Protein AF-A0A2D5LUH8-F1 (afdb_monomer_lite)

Secondary structure (DSSP, 8-state):
-HHHHHHHHHHHHT-------PPPPHHHHHHH---TT-HHHHHHHHHHHHHHHHHHHSSTTTTT-HHHHHHHHHHHHHHHHHHHHHHTTT-S-HHHHHHHHHHHHHHHHHHHHHHHHHHHHHHS-SSTTSSHHHHHHHHTTT-

Sequence (143 aa):
MRVFKLSLALLIILSVKSHSENMLPLKKYLKNNQDFKDLSRTIYLLKRCTALHYFLSDNKFTTKDNNVRIRYVKDYNFFSIKLYKILSLENSDFSKLNKKVDNEILKFSKTYLRDSKKNLQKTGSSFKRNYILDDLKICSKIQ

Radius of gyration: 19.82 Å; chains: 1; bounding box: 54×58×40 Å

Structure (mmCIF, N/CA/C/O backbone):
data_AF-A0A2D5LUH8-F1
#
_entry.id   AF-A0A2D5LUH8-F1
#
loop_
_atom_site.group_PDB
_atom_site.id
_atom_site.type_symbol
_atom_site.label_atom_id
_atom_site.label_alt_id
_atom_site.label_comp_id
_atom_site.label_asym_id
_atom_site.label_entity_id
_atom_site.label_seq_id
_atom_site.pdbx_PDB_ins_code
_atom_site.Cartn_x
_atom_site.Cartn_y
_atom_site.Cartn_z
_atom_site.occupancy
_atom_site.B_iso_or_equiv
_atom_site.auth_seq_id
_atom_site.auth_comp_id
_atom_site.auth_asym_id
_atom_site.auth_atom_id
_atom_site.pdbx_PDB_model_num
ATOM 1 N N . MET A 1 1 ? -34.470 45.319 -10.967 1.00 54.69 1 MET A N 1
ATOM 2 C CA . MET A 1 1 ? -33.243 45.207 -10.131 1.00 54.69 1 MET A CA 1
ATOM 3 C C . MET A 1 1 ? -33.331 44.248 -8.931 1.00 54.69 1 MET A C 1
ATOM 5 O O . MET A 1 1 ? -32.280 43.806 -8.486 1.00 54.69 1 MET A O 1
ATOM 9 N N . ARG A 1 2 ? -34.513 43.886 -8.392 1.00 54.00 2 ARG A N 1
ATOM 10 C CA . ARG A 1 2 ? -34.622 42.920 -7.268 1.00 54.00 2 ARG A CA 1
ATOM 11 C C . ARG A 1 2 ? -34.323 41.465 -7.660 1.00 54.00 2 ARG A C 1
ATOM 13 O O . ARG A 1 2 ? -33.658 40.766 -6.907 1.00 54.00 2 ARG A O 1
ATOM 20 N N . VAL A 1 3 ? -34.748 41.045 -8.854 1.00 55.31 3 VAL A N 1
ATOM 21 C CA . VAL A 1 3 ? -34.597 39.657 -9.335 1.00 55.31 3 VAL A CA 1
ATOM 22 C C . VAL A 1 3 ? -33.122 39.280 -9.531 1.00 55.31 3 VAL A C 1
ATOM 24 O O . VAL A 1 3 ? -32.689 38.238 -9.058 1.00 55.31 3 VAL A O 1
ATOM 27 N N . PHE A 1 4 ? -32.316 40.193 -10.087 1.00 52.84 4 PHE A N 1
ATOM 28 C CA . PHE A 1 4 ? -30.869 40.008 -10.277 1.00 52.84 4 PHE A CA 1
ATOM 29 C C . PHE A 1 4 ? -30.097 39.794 -8.961 1.00 52.84 4 PHE A C 1
ATOM 31 O O . PHE A 1 4 ? -29.120 39.050 -8.932 1.00 52.84 4 PHE A O 1
ATOM 38 N N . LYS A 1 5 ? -30.544 40.411 -7.855 1.00 54.00 5 LYS A N 1
ATOM 39 C CA . LYS A 1 5 ? -29.916 40.241 -6.533 1.00 54.00 5 LYS A CA 1
ATOM 40 C C . LYS A 1 5 ? -30.248 38.883 -5.899 1.00 54.00 5 LYS A C 1
ATOM 42 O O . LYS A 1 5 ? -29.383 38.311 -5.244 1.00 54.00 5 LYS A O 1
ATOM 47 N N . LEU A 1 6 ? -31.452 38.345 -6.130 1.00 55.53 6 LEU A N 1
ATOM 48 C CA . LEU A 1 6 ? -31.814 36.990 -5.687 1.00 55.53 6 LEU A CA 1
ATOM 49 C C . LEU A 1 6 ? -31.048 35.910 -6.464 1.00 55.53 6 LEU A C 1
ATOM 51 O O . LEU A 1 6 ? -30.588 34.940 -5.865 1.00 55.53 6 LEU A O 1
ATOM 55 N N . SER A 1 7 ? -30.852 36.099 -7.772 1.00 58.78 7 SER A N 1
ATOM 56 C CA . SER A 1 7 ? -30.083 35.169 -8.610 1.00 58.78 7 SER A CA 1
ATOM 57 C C . SER A 1 7 ? -28.612 35.085 -8.187 1.00 58.78 7 SER A C 1
ATOM 59 O O . SER A 1 7 ? -28.040 33.997 -8.156 1.00 58.78 7 SER A O 1
ATOM 61 N N . LEU A 1 8 ? -28.010 36.216 -7.801 1.00 57.31 8 LEU A N 1
ATOM 62 C CA . LEU A 1 8 ? -26.620 36.264 -7.345 1.00 57.31 8 LEU A CA 1
ATOM 63 C C . LEU A 1 8 ? -26.431 35.599 -5.971 1.00 57.31 8 LEU A C 1
ATOM 65 O O . LEU A 1 8 ? -25.425 34.931 -5.747 1.00 57.31 8 LEU A O 1
ATOM 69 N N . ALA A 1 9 ? -27.416 35.714 -5.073 1.00 59.88 9 ALA A N 1
ATOM 70 C CA . ALA A 1 9 ? -27.374 35.056 -3.767 1.00 59.88 9 ALA A CA 1
ATOM 71 C C . ALA A 1 9 ? -27.467 33.521 -3.883 1.00 59.88 9 ALA A C 1
ATOM 73 O O . ALA A 1 9 ? -26.796 32.808 -3.141 1.00 59.88 9 ALA A O 1
ATOM 74 N N . LEU A 1 10 ? -28.239 33.007 -4.849 1.00 57.16 10 LEU A N 1
ATOM 75 C CA . LEU A 1 10 ? -28.395 31.567 -5.084 1.00 57.16 10 LEU A CA 1
ATOM 76 C C . LEU A 1 10 ? -27.130 30.922 -5.686 1.00 57.16 10 LEU A C 1
ATOM 78 O O . LEU A 1 10 ? -26.772 29.802 -5.327 1.00 57.16 10 LEU A O 1
ATOM 82 N N . LEU A 1 11 ? -26.414 31.650 -6.551 1.00 57.12 11 LEU A N 1
ATOM 83 C CA . LEU A 1 11 ? -25.149 31.209 -7.158 1.00 57.12 11 LEU A CA 1
ATOM 84 C C . LEU A 1 11 ? -24.013 31.054 -6.136 1.00 57.12 11 LEU A C 1
ATOM 86 O O . LEU A 1 11 ? -23.174 30.166 -6.278 1.00 57.12 11 LEU A O 1
ATOM 90 N N . ILE A 1 12 ? -24.009 31.862 -5.073 1.00 57.41 12 ILE A N 1
ATOM 91 C CA . ILE A 1 12 ? -22.988 31.794 -4.016 1.00 57.41 12 ILE A CA 1
ATOM 92 C C . ILE A 1 12 ? -23.194 30.549 -3.128 1.00 57.41 12 ILE A C 1
ATOM 94 O O . ILE A 1 12 ? -22.218 29.950 -2.673 1.00 57.41 12 ILE A O 1
ATOM 98 N N . ILE A 1 13 ? -24.438 30.084 -2.957 1.00 58.06 13 ILE A N 1
ATOM 99 C CA . ILE A 1 13 ? -24.779 28.907 -2.132 1.00 58.06 13 ILE A CA 1
ATOM 100 C C . ILE A 1 13 ? -24.383 27.583 -2.819 1.00 58.06 13 ILE A C 1
ATOM 102 O O . ILE A 1 13 ? -24.139 26.584 -2.145 1.00 58.06 13 ILE A O 1
ATOM 106 N N . LEU A 1 14 ? -24.236 27.568 -4.150 1.00 52.12 14 LEU A N 1
ATOM 107 C CA . LEU A 1 14 ? -23.822 26.378 -4.911 1.00 52.12 14 LEU A CA 1
ATOM 108 C C . LEU A 1 14 ? -22.307 26.123 -4.901 1.00 52.12 14 LEU A C 1
ATOM 110 O O . LEU A 1 14 ? -21.860 25.091 -5.399 1.00 52.12 14 LEU A O 1
ATOM 114 N N . SER A 1 15 ? -21.509 26.983 -4.260 1.00 53.09 15 SER A N 1
ATOM 115 C CA . SER A 1 15 ? -20.085 26.726 -3.991 1.00 53.09 15 SER A CA 1
ATOM 116 C C . SER A 1 15 ? -19.872 25.738 -2.829 1.00 53.09 15 SER A C 1
ATOM 118 O O . SER A 1 15 ? -18.954 25.863 -2.014 1.00 53.09 15 SER A O 1
ATOM 120 N N . VAL A 1 16 ? -20.727 24.713 -2.743 1.00 54.81 16 VAL A N 1
ATOM 121 C CA . VAL A 1 16 ? -20.545 23.594 -1.822 1.00 54.81 16 VAL A CA 1
ATOM 122 C C . VAL A 1 16 ? -19.228 22.932 -2.200 1.00 54.81 16 VAL A C 1
ATOM 124 O O . VAL A 1 16 ? -19.071 22.425 -3.310 1.00 54.81 16 VAL A O 1
ATOM 127 N N . LYS A 1 17 ? -18.257 22.965 -1.285 1.00 47.06 17 LYS A N 1
ATOM 128 C CA . LYS A 1 17 ? -16.976 22.270 -1.424 1.00 47.06 17 LYS A CA 1
ATOM 129 C C . LYS A 1 17 ? -17.247 20.806 -1.779 1.00 47.06 17 LYS A C 1
ATOM 131 O O . LYS A 1 17 ? -17.528 19.995 -0.898 1.00 47.06 17 LYS A O 1
ATOM 136 N N . SER A 1 18 ? -17.142 20.463 -3.062 1.00 48.03 18 SER A N 1
ATOM 137 C CA . SER A 1 18 ? -17.077 19.080 -3.519 1.00 48.03 18 SER A CA 1
ATOM 138 C C . SER A 1 18 ? -15.749 18.509 -3.030 1.00 48.03 18 SER A C 1
ATOM 140 O O . SER A 1 18 ? -14.711 18.613 -3.678 1.00 48.03 18 SER A O 1
ATOM 142 N N . HIS A 1 19 ? -15.752 17.990 -1.803 1.00 46.22 19 HIS A N 1
ATOM 143 C CA . HIS A 1 19 ? -14.605 17.318 -1.221 1.00 46.22 19 HIS A CA 1
ATOM 144 C C . HIS A 1 19 ? -15.003 15.929 -0.747 1.00 46.22 19 HIS A C 1
ATOM 146 O O . HIS A 1 19 ? -15.399 15.702 0.396 1.00 46.22 19 HIS A O 1
ATOM 152 N N . SER A 1 20 ? -14.872 14.976 -1.661 1.00 46.97 20 SER A N 1
ATOM 153 C CA . SER A 1 20 ? -13.897 13.893 -1.538 1.00 46.97 20 SER A CA 1
ATOM 154 C C . SER A 1 20 ? -14.289 12.833 -2.554 1.00 46.97 20 SER A C 1
ATOM 156 O O . SER A 1 20 ? -15.122 11.975 -2.255 1.00 46.97 20 SER A O 1
ATOM 158 N N . GLU A 1 21 ? -13.660 12.850 -3.728 1.00 56.38 21 GLU A N 1
ATOM 159 C CA . GLU A 1 21 ? -13.555 11.630 -4.520 1.00 56.38 21 GLU A CA 1
ATOM 160 C C . GLU A 1 21 ? -12.853 10.603 -3.630 1.00 56.38 21 GLU A C 1
ATOM 162 O O . GLU A 1 21 ? -11.673 10.733 -3.291 1.00 56.38 21 GLU A O 1
ATOM 167 N N . ASN A 1 22 ? -13.616 9.634 -3.123 1.00 67.44 22 ASN A N 1
ATOM 168 C CA . ASN A 1 22 ? -13.020 8.472 -2.483 1.00 67.44 22 ASN A CA 1
ATOM 169 C C . ASN A 1 22 ? -12.013 7.889 -3.477 1.00 67.44 22 ASN A C 1
ATOM 171 O O . ASN A 1 22 ? -12.291 7.846 -4.678 1.00 67.44 22 ASN A O 1
ATOM 175 N N . MET A 1 23 ? -10.856 7.447 -2.985 1.00 88.81 23 MET A N 1
ATOM 176 C CA . MET A 1 23 ? -9.892 6.773 -3.845 1.00 88.81 23 MET A CA 1
ATOM 177 C C . MET A 1 23 ? -10.600 5.651 -4.608 1.00 88.81 23 MET A C 1
ATOM 179 O O . MET A 1 23 ? -11.333 4.861 -4.010 1.00 88.81 23 MET A O 1
ATOM 183 N N . LEU A 1 24 ? -10.400 5.598 -5.929 1.00 91.56 24 LEU A N 1
ATOM 184 C CA . LEU A 1 24 ? -11.013 4.576 -6.771 1.00 91.56 24 LEU A CA 1
ATOM 185 C C . LEU A 1 24 ? -10.701 3.186 -6.179 1.00 91.56 24 LEU A C 1
ATOM 187 O O . LEU A 1 24 ? -9.516 2.874 -5.992 1.00 91.56 24 LEU A O 1
ATOM 191 N N . PRO A 1 25 ? -11.713 2.349 -5.870 1.00 94.38 25 PRO A N 1
ATOM 192 C CA . PRO A 1 25 ? -11.473 1.006 -5.350 1.00 94.38 25 PRO A CA 1
ATOM 193 C C . PRO A 1 25 ? -10.551 0.225 -6.285 1.00 94.38 25 PRO A C 1
ATOM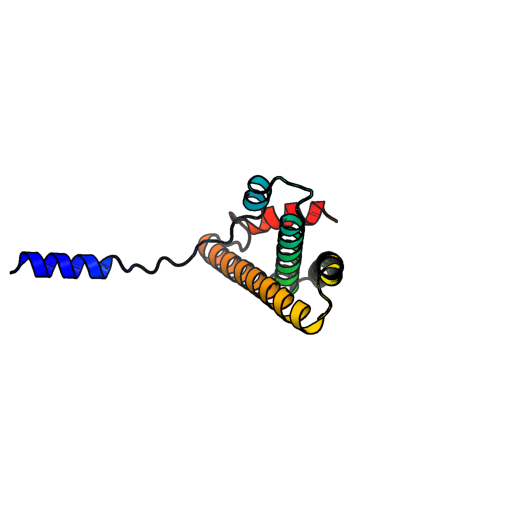 195 O O . PRO A 1 25 ? -10.749 0.264 -7.505 1.00 94.38 25 PRO A O 1
ATOM 198 N N . LEU A 1 26 ? -9.564 -0.496 -5.743 1.00 96.19 26 LEU A N 1
ATOM 199 C CA . LEU A 1 26 ? -8.556 -1.175 -6.562 1.00 96.19 26 LEU A CA 1
ATOM 200 C C . LEU A 1 26 ? -9.210 -2.183 -7.509 1.00 96.19 26 LEU A C 1
ATOM 202 O O . LEU A 1 26 ? -8.879 -2.232 -8.689 1.00 96.19 26 LEU A O 1
ATOM 206 N N . LYS A 1 27 ? -10.235 -2.898 -7.030 1.00 95.56 27 LYS A N 1
ATOM 207 C CA . LYS A 1 27 ? -11.056 -3.796 -7.856 1.00 95.56 27 LYS A CA 1
ATOM 208 C C . LYS A 1 27 ? -11.617 -3.104 -9.103 1.00 95.56 27 LYS A C 1
ATOM 210 O O . LYS A 1 27 ? -11.597 -3.680 -10.187 1.00 95.56 27 LYS A O 1
ATOM 215 N N . LYS A 1 28 ? -12.122 -1.873 -8.955 1.00 95.81 28 LYS A N 1
ATOM 216 C CA . LYS A 1 28 ? -12.694 -1.097 -10.064 1.00 95.81 28 LYS A CA 1
ATOM 217 C C . LYS A 1 28 ? -11.599 -0.620 -11.015 1.00 95.81 28 LYS A C 1
ATOM 219 O O . LYS A 1 28 ? -11.768 -0.747 -12.220 1.00 95.81 28 LYS A O 1
ATOM 224 N N . TYR A 1 29 ? -10.468 -0.151 -10.485 1.00 96.00 29 TYR A N 1
ATOM 225 C CA . TYR A 1 29 ? -9.307 0.198 -11.304 1.00 96.00 29 TYR A CA 1
ATOM 226 C C . TYR A 1 29 ? -8.838 -0.992 -12.157 1.00 96.00 29 TYR A C 1
ATOM 228 O O . TYR A 1 29 ? -8.719 -0.861 -13.371 1.00 96.00 29 TYR A O 1
ATOM 236 N N . LEU A 1 30 ? -8.652 -2.169 -11.553 1.00 95.88 30 LEU A N 1
ATOM 237 C CA . LEU A 1 30 ? -8.190 -3.370 -12.257 1.00 95.88 30 LEU A CA 1
ATOM 238 C C . LEU A 1 30 ? -9.212 -3.903 -13.269 1.00 95.88 30 LEU A C 1
ATOM 240 O O . LEU A 1 30 ? -8.817 -4.471 -14.280 1.00 95.88 30 LEU A O 1
ATOM 244 N N . LYS A 1 31 ? -10.517 -3.721 -13.020 1.00 96.25 31 LYS A N 1
ATOM 245 C CA . LYS A 1 31 ? -11.571 -4.065 -13.989 1.00 96.25 31 LYS A CA 1
ATOM 246 C C . LYS A 1 31 ? -11.562 -3.133 -15.204 1.00 96.25 31 LYS A C 1
ATOM 248 O O . LYS A 1 31 ? -11.878 -3.583 -16.301 1.00 96.25 31 LYS A O 1
ATOM 253 N N . ASN A 1 32 ? -11.229 -1.861 -15.000 1.00 95.94 32 ASN A N 1
ATOM 254 C CA . ASN A 1 32 ? -11.185 -0.857 -16.063 1.00 95.94 32 ASN A CA 1
ATOM 255 C C . ASN A 1 32 ? -9.876 -0.902 -16.866 1.00 95.94 32 ASN A C 1
ATOM 257 O O . ASN A 1 32 ? -9.852 -0.443 -17.999 1.00 95.94 32 ASN A O 1
ATOM 261 N N . ASN A 1 33 ? -8.810 -1.459 -16.293 1.00 95.00 33 ASN A N 1
ATOM 262 C CA . ASN A 1 33 ? -7.503 -1.600 -16.930 1.00 95.00 33 ASN A CA 1
ATOM 263 C C . ASN A 1 33 ? -7.187 -3.095 -17.014 1.00 95.00 33 ASN A C 1
ATOM 265 O O . ASN A 1 33 ? -6.588 -3.645 -16.094 1.00 95.00 33 ASN A O 1
ATOM 269 N N . GLN A 1 34 ? -7.672 -3.779 -18.052 1.00 94.25 34 GLN A N 1
ATOM 270 C CA . GLN A 1 34 ? -7.569 -5.244 -18.162 1.00 94.25 34 GLN A CA 1
ATOM 271 C C . GLN A 1 34 ? -6.314 -5.725 -18.887 1.00 94.25 34 GLN A C 1
ATOM 273 O O . GLN A 1 34 ? -6.074 -6.927 -18.926 1.00 94.25 34 GLN A O 1
ATOM 278 N N . ASP A 1 35 ? -5.503 -4.821 -19.434 1.00 93.75 35 ASP A N 1
ATOM 279 C CA . ASP A 1 35 ? -4.231 -5.214 -20.024 1.00 93.75 35 ASP A CA 1
ATOM 280 C C . ASP A 1 35 ? -3.256 -5.644 -18.919 1.00 93.75 35 ASP A C 1
ATOM 282 O O . ASP A 1 35 ? -2.708 -4.832 -18.178 1.00 93.75 35 ASP A O 1
ATOM 286 N N . PHE A 1 36 ? -3.067 -6.954 -18.773 1.00 88.25 36 PHE A N 1
ATOM 287 C CA . PHE A 1 36 ? -2.165 -7.529 -17.778 1.00 88.25 36 PHE A CA 1
ATOM 288 C C . PHE A 1 36 ? -0.686 -7.354 -18.136 1.00 88.25 36 PHE A C 1
ATOM 290 O O . PHE A 1 36 ? 0.157 -7.547 -17.261 1.00 88.25 36 PHE A O 1
ATOM 297 N N . LYS A 1 37 ? -0.369 -6.999 -19.388 1.00 90.12 37 LYS A N 1
ATOM 298 C CA . LYS A 1 37 ? 0.994 -6.682 -19.826 1.00 90.12 37 LYS A CA 1
ATOM 299 C C . LYS A 1 37 ? 1.337 -5.210 -19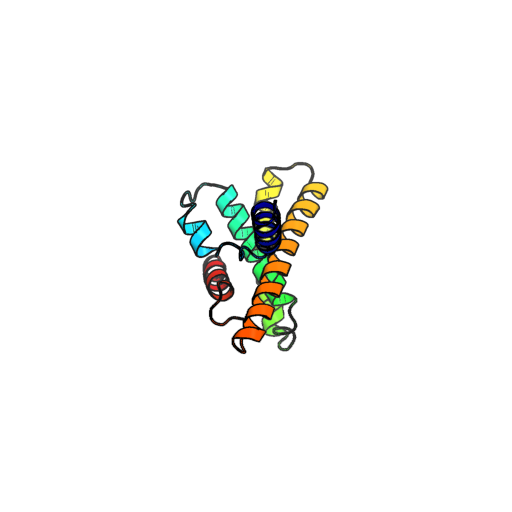.605 1.00 90.12 37 LYS A C 1
ATOM 301 O O . LYS A 1 37 ? 2.517 -4.872 -19.612 1.00 90.12 37 LYS A O 1
ATOM 306 N N . ASP A 1 38 ? 0.340 -4.357 -19.361 1.00 92.94 38 ASP A N 1
ATOM 307 C CA . ASP A 1 38 ? 0.568 -2.953 -19.039 1.00 92.94 38 ASP A CA 1
ATOM 308 C C . ASP A 1 38 ? 1.325 -2.815 -17.709 1.00 92.94 38 ASP A C 1
ATOM 310 O O . ASP A 1 38 ? 0.863 -3.175 -16.614 1.00 92.94 38 ASP A O 1
ATOM 314 N N . LEU A 1 39 ? 2.525 -2.254 -17.815 1.00 92.50 39 LEU A N 1
ATOM 315 C CA . LEU A 1 39 ? 3.396 -2.021 -16.681 1.00 92.50 39 LEU A CA 1
ATOM 316 C C . LEU A 1 39 ? 2.826 -0.952 -15.745 1.00 92.50 39 LEU A C 1
ATOM 318 O O . LEU A 1 39 ? 2.968 -1.072 -14.528 1.00 92.50 39 LEU A O 1
ATOM 322 N N . SER A 1 40 ? 2.099 0.035 -16.275 1.00 93.00 40 SER A N 1
ATOM 323 C CA . SER A 1 40 ? 1.466 1.103 -15.491 1.00 93.00 40 SER A CA 1
ATOM 324 C C . SER A 1 40 ? 0.417 0.537 -14.540 1.00 93.00 40 SER A C 1
ATOM 326 O O . SER A 1 40 ? 0.387 0.887 -13.355 1.00 93.00 40 SER A O 1
ATOM 328 N N . ARG A 1 41 ? -0.395 -0.409 -15.028 1.00 94.69 41 ARG A N 1
ATOM 329 C CA . ARG A 1 41 ? -1.346 -1.176 -14.216 1.00 94.69 41 ARG A CA 1
ATOM 330 C C . ARG A 1 41 ? -0.648 -1.926 -13.080 1.00 94.69 41 ARG A C 1
ATOM 332 O O . ARG A 1 41 ? -1.116 -1.886 -11.939 1.00 94.69 41 ARG A O 1
ATOM 339 N N . THR A 1 42 ? 0.466 -2.595 -13.377 1.00 95.06 42 THR A N 1
ATOM 340 C CA . THR A 1 42 ? 1.253 -3.349 -12.387 1.00 95.06 42 THR A CA 1
ATOM 341 C C . THR A 1 42 ? 1.873 -2.422 -11.342 1.00 95.06 42 THR A C 1
ATOM 343 O O . THR A 1 42 ? 1.735 -2.662 -10.142 1.00 95.06 42 THR A O 1
ATOM 346 N N . ILE A 1 43 ? 2.479 -1.316 -11.771 1.00 95.19 43 ILE A N 1
ATOM 347 C CA . ILE A 1 43 ? 3.042 -0.285 -10.893 1.00 95.19 43 ILE A CA 1
ATOM 348 C C . ILE A 1 43 ? 1.957 0.291 -9.977 1.00 95.19 43 ILE A C 1
ATOM 350 O O . ILE A 1 43 ? 2.182 0.435 -8.774 1.00 95.19 43 ILE A O 1
ATOM 354 N N . TYR A 1 44 ? 0.769 0.592 -10.508 1.00 96.12 44 TYR A N 1
ATOM 355 C CA . TYR A 1 44 ? -0.344 1.111 -9.714 1.00 96.12 44 TYR A CA 1
ATOM 356 C C . TYR A 1 44 ? -0.799 0.114 -8.644 1.00 96.12 44 TYR A C 1
ATOM 358 O O . TYR A 1 44 ? -0.972 0.488 -7.481 1.00 96.12 44 TYR A O 1
ATOM 366 N N . LEU A 1 45 ? -0.955 -1.160 -9.019 1.00 97.06 45 LEU A N 1
ATOM 367 C CA . LEU A 1 45 ? -1.297 -2.244 -8.100 1.00 97.06 45 LEU A CA 1
ATOM 368 C C . LEU A 1 45 ? -0.271 -2.358 -6.966 1.00 97.06 45 LEU A C 1
ATOM 370 O O . LEU A 1 45 ? -0.648 -2.356 -5.794 1.00 97.06 45 LEU A O 1
ATOM 374 N N . LEU A 1 46 ? 1.019 -2.387 -7.305 1.00 97.38 46 LEU A N 1
ATOM 375 C CA . LEU A 1 46 ? 2.096 -2.480 -6.325 1.00 97.38 46 LEU A CA 1
ATOM 376 C C . LEU A 1 46 ? 2.125 -1.259 -5.400 1.00 97.38 46 LEU A C 1
ATOM 378 O O . LEU A 1 46 ? 2.126 -1.435 -4.188 1.00 97.38 46 LEU A O 1
ATOM 382 N N . LYS A 1 47 ? 2.030 -0.029 -5.927 1.00 97.31 47 LYS A N 1
ATOM 383 C CA . LYS A 1 47 ? 1.935 1.197 -5.108 1.00 97.31 47 LYS A CA 1
ATOM 384 C C . LYS A 1 47 ? 0.763 1.144 -4.129 1.00 97.31 47 LYS A C 1
ATOM 386 O O . LYS A 1 47 ? 0.921 1.491 -2.958 1.00 97.31 47 LYS A O 1
ATOM 391 N N . ARG A 1 48 ? -0.410 0.694 -4.589 1.00 97.56 48 ARG A N 1
ATOM 392 C CA . ARG A 1 48 ? -1.618 0.570 -3.759 1.00 97.56 48 ARG A CA 1
ATOM 393 C C . ARG A 1 48 ? -1.469 -0.482 -2.667 1.00 97.56 48 ARG A C 1
ATOM 395 O O . ARG A 1 48 ? -1.883 -0.209 -1.540 1.00 97.56 48 ARG A O 1
ATOM 402 N N . CYS A 1 49 ? -0.874 -1.635 -2.973 1.00 98.19 49 CYS A N 1
ATOM 403 C CA . CYS A 1 49 ? -0.620 -2.684 -1.989 1.00 98.19 49 CYS A CA 1
ATOM 404 C C . CYS A 1 49 ? 0.472 -2.284 -0.991 1.00 98.19 49 CYS A C 1
ATOM 406 O O . CYS A 1 49 ? 0.266 -2.458 0.208 1.00 98.19 49 CYS A O 1
ATOM 408 N N . THR A 1 50 ? 1.570 -1.667 -1.437 1.00 97.94 50 THR A N 1
ATOM 409 C CA . THR A 1 50 ? 2.603 -1.117 -0.546 1.00 97.94 50 THR A CA 1
ATOM 410 C C . THR A 1 50 ? 1.996 -0.098 0.416 1.00 97.94 50 THR A C 1
ATOM 412 O O . THR A 1 50 ? 2.157 -0.215 1.628 1.00 97.94 50 THR A O 1
ATOM 415 N N . ALA A 1 51 ? 1.217 0.860 -0.093 1.00 97.44 51 ALA A N 1
ATOM 416 C CA . ALA A 1 51 ? 0.576 1.877 0.734 1.00 97.44 51 ALA A CA 1
ATOM 417 C C . ALA A 1 51 ? -0.449 1.312 1.725 1.00 97.44 51 ALA A C 1
ATOM 419 O O . ALA A 1 51 ? -0.542 1.806 2.847 1.00 97.44 51 ALA A O 1
ATOM 420 N N . LEU A 1 52 ? -1.212 0.290 1.323 1.00 96.88 52 LEU A N 1
ATOM 421 C CA . LEU A 1 52 ? -2.176 -0.382 2.192 1.00 96.88 52 LEU A CA 1
ATOM 422 C C . LEU A 1 52 ? -1.477 -1.071 3.368 1.00 96.88 52 LEU A C 1
ATOM 424 O O . LEU A 1 52 ? -1.887 -0.890 4.510 1.00 96.88 52 LEU A O 1
ATOM 428 N N . HIS A 1 53 ? -0.411 -1.825 3.101 1.00 96.44 53 HIS A N 1
ATOM 429 C CA . HIS A 1 53 ? 0.325 -2.541 4.143 1.00 96.44 53 HIS A CA 1
ATOM 430 C C . HIS A 1 53 ? 1.137 -1.594 5.027 1.00 96.44 53 HIS A C 1
ATOM 432 O O . HIS A 1 53 ? 1.177 -1.792 6.238 1.00 96.44 53 HIS A O 1
ATOM 438 N N . TYR A 1 54 ? 1.673 -0.506 4.465 1.00 95.50 54 TYR A N 1
ATOM 439 C CA . TYR A 1 54 ? 2.257 0.576 5.257 1.00 95.50 54 TYR A CA 1
ATOM 440 C C . TYR A 1 54 ? 1.222 1.161 6.228 1.00 95.50 54 TYR A C 1
ATOM 442 O O . TYR A 1 54 ? 1.442 1.155 7.438 1.00 95.50 54 TYR A O 1
ATOM 450 N N . PHE A 1 55 ? 0.043 1.550 5.724 1.00 94.38 55 PHE A N 1
ATOM 451 C CA . PHE A 1 55 ? -1.082 2.000 6.548 1.00 94.38 55 PHE A CA 1
ATOM 452 C C . PHE A 1 55 ? -1.457 0.980 7.635 1.00 94.38 55 PHE A C 1
ATOM 454 O O . PHE A 1 55 ? -1.669 1.366 8.779 1.00 94.38 55 PHE A O 1
ATOM 461 N N . LEU A 1 56 ? -1.541 -0.311 7.311 1.00 93.12 56 LEU A N 1
ATOM 462 C CA . LEU A 1 56 ? -1.893 -1.349 8.283 1.00 93.12 56 LEU A CA 1
ATOM 463 C C . LEU A 1 56 ? -0.780 -1.607 9.305 1.00 93.12 56 LEU A C 1
ATOM 465 O O . LEU A 1 56 ? -1.086 -2.006 10.422 1.00 93.12 56 LEU A O 1
ATOM 469 N N . SER A 1 57 ? 0.487 -1.366 8.972 1.00 91.25 57 SER A N 1
ATOM 470 C CA . SER A 1 57 ? 1.610 -1.502 9.908 1.00 91.25 57 SER A CA 1
ATOM 471 C C . SER A 1 57 ? 1.756 -0.317 10.874 1.00 91.25 57 SER A C 1
ATOM 473 O O . SER A 1 57 ? 2.180 -0.507 12.012 1.00 91.25 57 SER A O 1
ATOM 475 N N . ASP A 1 58 ? 1.357 0.885 10.449 1.00 83.62 58 ASP A N 1
ATOM 476 C CA . ASP A 1 58 ? 1.583 2.150 11.169 1.00 83.62 58 ASP A CA 1
ATOM 477 C C . ASP A 1 58 ? 0.321 2.694 11.875 1.00 83.62 58 ASP A C 1
ATOM 479 O O . ASP A 1 58 ? 0.267 3.825 12.356 1.00 83.62 58 ASP A O 1
ATOM 483 N N . ASN A 1 59 ? -0.758 1.909 11.939 1.00 72.50 59 ASN A N 1
ATOM 484 C CA . ASN A 1 59 ? -2.029 2.372 12.494 1.00 72.50 59 ASN A CA 1
ATOM 485 C C . ASN A 1 59 ? -2.272 1.879 13.929 1.00 72.50 59 ASN A C 1
ATOM 487 O O . ASN A 1 59 ? -2.104 0.706 14.247 1.00 72.50 59 ASN A O 1
ATOM 491 N N . LYS A 1 60 ? -2.799 2.766 14.785 1.00 66.19 60 LYS A N 1
ATOM 492 C CA . LYS A 1 60 ? -3.152 2.509 16.195 1.00 66.19 60 LYS A CA 1
ATOM 493 C C . LYS A 1 60 ? -4.052 1.281 16.430 1.00 66.19 60 LYS A C 1
ATOM 495 O O . LYS A 1 60 ? -4.142 0.800 17.557 1.00 66.19 60 LYS A O 1
ATOM 500 N N . PHE A 1 61 ? -4.761 0.791 15.409 1.00 63.34 61 PHE A N 1
ATOM 501 C CA . PHE A 1 61 ? -5.596 -0.413 15.522 1.00 63.34 61 PHE A CA 1
ATOM 502 C C . PHE A 1 61 ? -4.781 -1.713 15.537 1.00 63.34 61 PHE A C 1
ATOM 504 O O . PHE A 1 61 ? -5.183 -2.663 16.201 1.00 63.34 61 PHE A O 1
ATOM 511 N N . THR A 1 62 ? -3.652 -1.762 14.830 1.00 61.25 62 THR A N 1
ATOM 512 C CA . THR A 1 62 ? -2.781 -2.945 14.716 1.00 61.25 62 THR A CA 1
ATOM 513 C C . THR A 1 62 ? -1.605 -2.893 15.685 1.00 61.25 62 THR A C 1
ATOM 515 O O . THR A 1 62 ? -1.032 -3.929 15.996 1.00 61.25 62 THR A O 1
ATOM 518 N N . THR A 1 63 ? -1.294 -1.728 16.265 1.00 62.03 63 THR A N 1
ATOM 519 C CA . THR A 1 63 ? -0.249 -1.585 17.297 1.00 62.03 63 THR A CA 1
ATOM 520 C C . THR A 1 63 ? -0.547 -2.328 18.603 1.00 62.03 63 THR A C 1
ATOM 522 O O . THR A 1 63 ? 0.320 -2.383 19.467 1.00 62.03 63 THR A O 1
ATOM 525 N N . LYS A 1 64 ? -1.756 -2.883 18.770 1.00 69.62 64 LYS A N 1
ATOM 526 C CA . LYS A 1 64 ? -2.117 -3.721 19.924 1.00 69.62 64 LYS A CA 1
ATOM 527 C C . LYS A 1 64 ? -1.579 -5.154 19.822 1.00 69.62 64 LYS A C 1
ATOM 529 O O . LYS A 1 64 ? -1.508 -5.826 20.842 1.00 69.62 64 LYS A O 1
ATOM 534 N N . ASP A 1 65 ? -1.192 -5.600 18.625 1.00 82.12 65 ASP A N 1
ATOM 535 C CA . ASP A 1 65 ? -0.633 -6.931 18.379 1.00 82.12 65 ASP A CA 1
ATOM 536 C C . ASP A 1 65 ? 0.631 -6.819 17.512 1.00 82.12 65 ASP A C 1
ATOM 538 O O . ASP A 1 65 ? 0.586 -6.550 16.306 1.00 82.12 65 ASP A O 1
ATOM 542 N N . ASN A 1 66 ? 1.786 -7.046 18.141 1.00 83.88 66 ASN A N 1
ATOM 543 C CA . ASN A 1 66 ? 3.080 -6.988 17.466 1.00 83.88 66 ASN A CA 1
ATOM 544 C C . ASN A 1 66 ? 3.201 -8.015 16.327 1.00 83.88 66 ASN A C 1
ATOM 546 O O . ASN A 1 66 ? 3.823 -7.698 15.314 1.00 83.88 66 ASN A O 1
ATOM 550 N N . ASN A 1 67 ? 2.597 -9.202 16.442 1.00 88.00 67 ASN A N 1
ATOM 551 C CA . ASN A 1 67 ? 2.665 -10.235 15.403 1.00 88.00 67 ASN A CA 1
ATOM 552 C C . ASN A 1 67 ? 1.893 -9.807 14.152 1.00 88.00 67 ASN A C 1
ATOM 554 O O . ASN A 1 67 ? 2.361 -9.998 13.026 1.00 88.00 67 ASN A O 1
ATOM 558 N N . VAL A 1 68 ? 0.730 -9.178 14.339 1.00 87.00 68 VAL A N 1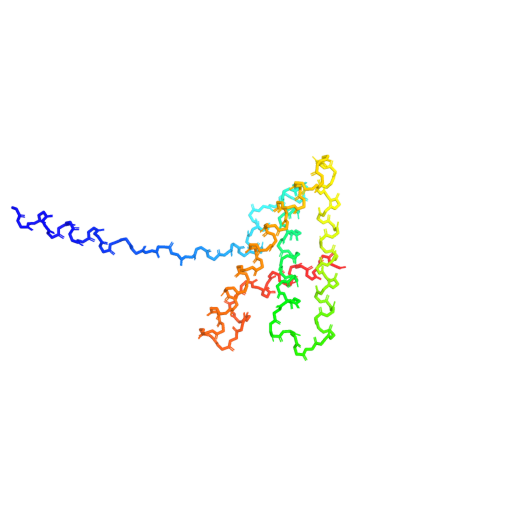
ATOM 559 C CA . VAL A 1 68 ? -0.056 -8.605 13.238 1.00 87.00 68 VAL A CA 1
ATOM 560 C C . VAL A 1 68 ? 0.710 -7.467 12.565 1.00 87.00 68 VAL A C 1
ATOM 562 O O . VAL A 1 68 ? 0.801 -7.434 11.337 1.00 87.00 68 VAL A O 1
ATOM 565 N N . ARG A 1 69 ? 1.325 -6.569 13.345 1.00 88.69 69 ARG A N 1
ATOM 566 C CA . ARG A 1 69 ? 2.154 -5.487 12.793 1.00 88.69 69 ARG A CA 1
ATOM 567 C C . ARG A 1 69 ? 3.320 -6.029 11.965 1.00 88.69 69 ARG A C 1
ATOM 569 O O . ARG A 1 69 ? 3.518 -5.578 10.841 1.00 88.69 69 ARG A O 1
ATOM 576 N N . ILE A 1 70 ? 4.068 -6.999 12.497 1.00 91.25 70 ILE A N 1
ATOM 577 C CA . ILE A 1 70 ? 5.214 -7.618 11.810 1.00 91.25 70 ILE A CA 1
ATOM 578 C C . ILE A 1 70 ? 4.783 -8.235 10.476 1.00 91.25 70 ILE A C 1
ATOM 580 O O . ILE A 1 70 ? 5.485 -8.073 9.478 1.00 91.25 70 ILE A O 1
ATOM 584 N N . ARG A 1 71 ? 3.613 -8.885 10.431 1.00 91.62 71 ARG A N 1
ATOM 585 C CA . ARG A 1 71 ? 3.055 -9.430 9.187 1.00 91.62 71 ARG A CA 1
ATOM 586 C C . ARG A 1 71 ? 2.861 -8.339 8.135 1.00 91.62 71 ARG A C 1
ATOM 588 O O . ARG A 1 71 ? 3.402 -8.452 7.043 1.00 91.62 71 ARG A O 1
ATOM 595 N N . TYR A 1 72 ? 2.201 -7.238 8.489 1.00 93.44 72 TYR A N 1
ATOM 596 C CA . TYR A 1 72 ? 1.992 -6.138 7.546 1.00 93.44 72 TYR A CA 1
ATOM 597 C C . TYR A 1 72 ? 3.288 -5.424 7.139 1.00 93.44 72 TYR A C 1
ATOM 599 O O . TYR A 1 72 ? 3.399 -4.993 5.996 1.00 93.44 72 TYR A O 1
ATOM 607 N N . VAL A 1 73 ? 4.296 -5.344 8.016 1.00 94.19 73 VAL A N 1
ATOM 608 C CA . VAL A 1 73 ? 5.636 -4.847 7.641 1.00 94.19 73 VAL A CA 1
ATOM 609 C C . VAL A 1 73 ? 6.295 -5.769 6.612 1.00 94.19 73 VAL A C 1
ATOM 611 O O . VAL A 1 73 ? 6.875 -5.293 5.636 1.00 94.19 73 VAL A O 1
ATOM 614 N N . LYS A 1 74 ? 6.189 -7.091 6.792 1.00 95.31 74 LYS A N 1
ATOM 615 C CA . LYS A 1 74 ? 6.707 -8.070 5.827 1.00 95.31 74 LYS A CA 1
ATOM 616 C C . LYS A 1 74 ? 6.036 -7.906 4.463 1.00 95.31 74 LYS A C 1
ATOM 618 O O . LYS A 1 74 ? 6.723 -7.883 3.443 1.00 95.31 74 LYS A O 1
ATOM 623 N N . ASP A 1 75 ? 4.721 -7.733 4.452 1.00 96.25 75 ASP A N 1
ATOM 624 C CA . ASP A 1 75 ? 3.948 -7.556 3.225 1.00 96.25 75 ASP A CA 1
ATOM 625 C C . ASP A 1 75 ? 4.273 -6.218 2.543 1.00 96.25 75 ASP A C 1
ATOM 627 O O . ASP A 1 75 ? 4.489 -6.171 1.331 1.00 96.25 75 ASP A O 1
ATOM 631 N N . TYR A 1 76 ? 4.410 -5.139 3.321 1.00 96.31 76 TYR A N 1
ATOM 632 C CA . TYR A 1 76 ? 4.907 -3.847 2.842 1.00 96.31 76 TYR A CA 1
ATOM 633 C C . TYR A 1 76 ? 6.257 -4.000 2.130 1.00 96.31 76 TYR A C 1
ATOM 635 O O . TYR A 1 76 ? 6.403 -3.553 0.991 1.00 96.31 76 TYR A O 1
ATOM 643 N N . ASN A 1 77 ? 7.217 -4.681 2.762 1.00 96.44 77 ASN A N 1
ATOM 644 C CA . ASN A 1 77 ? 8.540 -4.906 2.183 1.00 96.44 77 ASN A CA 1
ATOM 645 C C . ASN A 1 77 ? 8.459 -5.736 0.896 1.00 96.44 77 ASN A C 1
ATOM 647 O O . ASN A 1 77 ? 9.099 -5.391 -0.094 1.00 96.44 77 ASN A O 1
ATOM 651 N N . PHE A 1 78 ? 7.635 -6.788 0.874 1.00 97.38 78 PHE A N 1
ATOM 652 C CA . PHE A 1 78 ? 7.425 -7.619 -0.313 1.00 97.38 78 PHE A CA 1
ATOM 653 C C . PHE A 1 78 ? 6.950 -6.800 -1.523 1.00 97.38 78 PHE A C 1
ATOM 655 O O . PHE A 1 78 ? 7.532 -6.902 -2.608 1.00 97.38 78 PHE A O 1
ATOM 662 N N . PHE A 1 79 ? 5.921 -5.966 -1.351 1.00 98.00 79 PHE A N 1
ATOM 663 C CA . PHE A 1 79 ? 5.409 -5.132 -2.442 1.00 98.00 79 PHE A CA 1
ATOM 664 C C . PHE A 1 79 ? 6.376 -4.005 -2.813 1.00 98.00 79 PHE A C 1
ATOM 666 O O . PHE A 1 79 ? 6.570 -3.743 -4.001 1.00 98.00 79 PHE A O 1
ATOM 673 N N . SER A 1 80 ? 7.020 -3.381 -1.823 1.00 96.31 80 SER A N 1
ATOM 674 C CA . SER A 1 80 ? 7.998 -2.310 -2.033 1.00 96.31 80 SER A CA 1
ATOM 675 C C . SER A 1 80 ? 9.194 -2.789 -2.859 1.00 96.31 80 SER A C 1
ATOM 677 O O . SER A 1 80 ? 9.515 -2.185 -3.880 1.00 96.31 80 SER A O 1
ATOM 679 N N . ILE A 1 81 ? 9.784 -3.938 -2.513 1.00 95.56 81 ILE A N 1
ATOM 680 C CA . ILE A 1 81 ? 10.915 -4.516 -3.256 1.00 95.56 81 ILE A CA 1
ATOM 681 C C . ILE A 1 81 ? 10.528 -4.794 -4.713 1.00 95.56 81 ILE A C 1
ATOM 683 O O . ILE A 1 81 ? 11.272 -4.442 -5.629 1.00 95.56 81 ILE A O 1
ATOM 687 N N . LYS A 1 82 ? 9.353 -5.392 -4.956 1.00 95.38 82 LYS A N 1
ATOM 688 C CA . LYS A 1 82 ? 8.868 -5.648 -6.323 1.00 95.38 82 LYS A CA 1
ATOM 689 C C . LYS A 1 82 ? 8.649 -4.353 -7.109 1.00 95.38 82 LYS A C 1
ATOM 691 O O . LYS A 1 82 ? 9.012 -4.295 -8.281 1.00 95.38 82 LYS A O 1
ATOM 696 N N . LEU A 1 83 ? 8.076 -3.331 -6.475 1.00 95.44 83 LEU A N 1
ATOM 697 C CA . LEU A 1 83 ? 7.841 -2.025 -7.088 1.00 95.44 83 LEU A CA 1
ATOM 698 C C . LEU A 1 83 ? 9.155 -1.358 -7.493 1.00 95.44 83 LEU A C 1
ATOM 700 O O . LEU A 1 83 ? 9.311 -0.959 -8.645 1.00 95.44 83 LEU A O 1
ATOM 704 N N . TYR A 1 84 ? 10.102 -1.272 -6.562 1.00 93.69 84 TYR A N 1
ATOM 705 C CA . TYR A 1 84 ? 11.390 -0.638 -6.811 1.00 93.69 84 TYR A CA 1
ATOM 706 C C . TYR A 1 84 ? 12.217 -1.396 -7.845 1.00 93.69 84 TYR A C 1
ATOM 708 O O . TYR A 1 84 ? 12.830 -0.752 -8.688 1.00 93.69 84 TYR A O 1
ATOM 716 N N . LYS A 1 85 ? 12.146 -2.734 -7.866 1.00 92.44 85 LYS A N 1
ATOM 717 C CA . LYS A 1 85 ? 12.777 -3.549 -8.912 1.00 92.44 85 LYS A CA 1
ATOM 718 C C . LYS A 1 85 ? 12.259 -3.212 -10.312 1.00 92.44 85 LYS A C 1
ATOM 720 O O . LYS A 1 85 ? 13.045 -3.195 -11.249 1.00 92.44 85 LYS A O 1
ATOM 725 N N . ILE A 1 86 ? 10.956 -2.975 -10.469 1.00 91.56 86 ILE A N 1
ATOM 726 C CA . ILE A 1 86 ? 10.381 -2.575 -11.762 1.00 91.56 86 ILE A CA 1
ATOM 727 C C . ILE A 1 86 ? 10.848 -1.167 -12.134 1.00 91.56 86 ILE A C 1
ATOM 729 O O . ILE A 1 86 ? 11.337 -0.944 -13.234 1.00 91.56 86 ILE A O 1
ATOM 733 N N . LEU A 1 87 ? 10.734 -0.221 -11.205 1.00 90.94 87 LEU A N 1
ATOM 734 C CA . LEU A 1 87 ? 10.994 1.187 -11.493 1.00 90.94 87 LEU A CA 1
ATOM 735 C C . LEU A 1 87 ? 12.479 1.511 -11.709 1.00 90.94 87 LEU A C 1
ATOM 737 O O . LEU A 1 87 ? 12.794 2.449 -12.443 1.00 90.94 87 LEU A O 1
ATOM 741 N N . SER A 1 88 ? 13.386 0.744 -11.096 1.00 87.19 88 SER A N 1
ATOM 742 C CA . SER A 1 88 ? 14.831 0.885 -11.297 1.00 87.19 88 SER A CA 1
ATOM 743 C C . SER A 1 88 ? 15.286 0.461 -12.692 1.00 87.19 88 SER A C 1
ATOM 745 O O . SER A 1 88 ? 16.355 0.874 -13.121 1.00 87.19 88 SER A O 1
ATOM 747 N N . LEU A 1 89 ? 14.500 -0.354 -13.409 1.00 83.12 89 LEU A N 1
ATOM 748 C CA . LEU A 1 89 ? 14.804 -0.711 -14.801 1.00 83.12 89 LEU A CA 1
ATOM 749 C C . LEU A 1 89 ? 14.567 0.463 -15.760 1.00 83.12 89 LEU A C 1
ATOM 751 O O . LEU A 1 89 ? 15.135 0.489 -16.846 1.00 83.12 89 LEU A O 1
ATOM 755 N N . GLU A 1 90 ? 13.744 1.433 -15.358 1.00 74.06 90 GLU A N 1
ATOM 756 C CA . GLU A 1 90 ? 13.312 2.551 -16.202 1.00 74.06 90 GLU A CA 1
ATOM 757 C C . GLU A 1 90 ? 14.007 3.879 -15.868 1.00 74.06 90 GLU A C 1
ATOM 759 O O . GLU A 1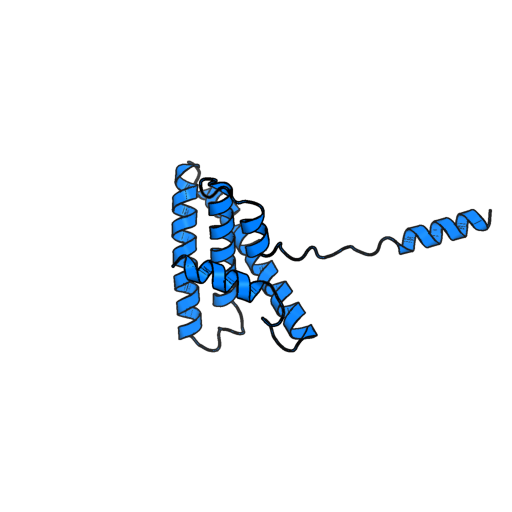 90 ? 13.865 4.847 -16.611 1.00 74.06 90 GLU A O 1
ATOM 764 N N . ASN A 1 91 ? 14.725 3.970 -14.742 1.00 74.31 91 ASN A N 1
ATOM 765 C CA . ASN A 1 91 ? 15.269 5.234 -14.239 1.00 74.31 91 ASN A CA 1
ATOM 766 C C . ASN A 1 91 ? 16.710 5.078 -13.748 1.00 74.31 91 ASN A C 1
ATOM 768 O O . ASN A 1 91 ? 16.984 4.276 -12.859 1.00 74.31 91 ASN A O 1
ATOM 772 N N . SER A 1 92 ? 17.609 5.919 -14.261 1.00 73.56 92 SER A N 1
ATOM 773 C CA . SER A 1 92 ? 19.007 5.991 -13.817 1.00 73.56 92 SER A CA 1
ATOM 774 C C . SER A 1 92 ? 19.208 6.830 -12.544 1.00 73.56 92 SER A C 1
ATOM 776 O O . SER A 1 92 ? 20.165 6.599 -11.809 1.00 73.56 92 SER A O 1
ATOM 778 N N . ASP A 1 93 ? 18.302 7.771 -12.239 1.00 84.94 93 ASP A N 1
ATOM 779 C CA . ASP A 1 93 ? 18.330 8.586 -11.012 1.00 84.94 93 ASP A CA 1
ATOM 780 C C . ASP A 1 93 ? 17.441 7.975 -9.917 1.00 84.94 93 ASP A C 1
ATOM 782 O O . ASP A 1 93 ? 16.248 8.274 -9.779 1.00 84.94 93 ASP A O 1
ATOM 786 N N . PHE A 1 94 ? 18.053 7.104 -9.115 1.00 81.88 94 PHE A N 1
ATOM 787 C CA . PHE A 1 94 ? 17.384 6.381 -8.035 1.00 81.88 94 PHE A CA 1
ATOM 788 C C . PHE A 1 94 ? 16.886 7.303 -6.907 1.00 81.88 94 PHE A C 1
ATOM 790 O O . PHE A 1 94 ? 15.839 7.051 -6.313 1.00 81.88 94 PHE A O 1
ATOM 797 N N . SER A 1 95 ? 17.586 8.408 -6.627 1.00 83.94 95 SER A N 1
ATOM 798 C CA . SER A 1 95 ? 17.227 9.327 -5.536 1.00 83.94 95 SER A CA 1
ATOM 799 C C . SER A 1 95 ? 15.916 10.057 -5.830 1.00 83.94 95 SER A C 1
ATOM 801 O O . SER A 1 95 ? 14.985 10.073 -5.013 1.00 83.94 95 SER A O 1
ATOM 803 N N . LYS A 1 96 ? 15.798 10.612 -7.042 1.00 85.69 96 LYS A N 1
ATOM 804 C CA . LYS A 1 96 ? 14.574 11.288 -7.487 1.00 85.69 96 LYS A CA 1
ATOM 805 C C . LYS A 1 96 ? 13.404 10.314 -7.609 1.00 85.69 96 LYS A C 1
ATOM 807 O O . LYS A 1 96 ? 12.276 10.672 -7.248 1.00 85.69 96 LYS A O 1
ATOM 812 N N . LEU A 1 97 ? 13.672 9.092 -8.076 1.00 85.75 97 LEU A N 1
ATOM 813 C CA . LEU A 1 97 ? 12.680 8.026 -8.152 1.00 85.75 97 LEU A CA 1
ATOM 814 C C . LEU A 1 97 ? 12.105 7.699 -6.769 1.00 85.75 97 LEU A C 1
ATOM 816 O O . LEU A 1 97 ? 10.886 7.777 -6.600 1.00 85.75 97 LEU A O 1
ATOM 820 N N . ASN A 1 98 ? 12.963 7.413 -5.784 1.00 86.75 98 ASN A N 1
ATOM 821 C CA . ASN A 1 98 ? 12.548 7.079 -4.418 1.00 86.75 98 ASN A CA 1
ATOM 822 C C . ASN A 1 98 ? 11.647 8.162 -3.836 1.00 86.75 98 ASN A C 1
ATOM 824 O O . ASN A 1 98 ? 10.519 7.892 -3.431 1.00 86.75 98 ASN A O 1
ATOM 828 N N . LYS A 1 99 ? 12.077 9.428 -3.919 1.00 90.88 99 LYS A N 1
ATOM 829 C CA . LYS A 1 99 ? 11.295 10.551 -3.393 1.00 90.88 99 LYS A CA 1
ATOM 830 C C . LYS A 1 99 ? 9.900 10.636 -4.020 1.00 90.88 99 LYS A C 1
ATOM 832 O O . LYS A 1 99 ? 8.928 10.915 -3.318 1.00 90.88 99 LYS A O 1
ATOM 837 N N . LYS A 1 100 ? 9.769 10.424 -5.334 1.00 91.00 100 LYS A N 1
ATOM 838 C CA . LYS A 1 100 ? 8.461 10.454 -6.011 1.00 91.00 100 LYS A CA 1
ATOM 839 C C . LYS A 1 100 ? 7.578 9.287 -5.568 1.00 91.00 100 LYS A C 1
ATOM 841 O O . LYS A 1 100 ? 6.412 9.497 -5.236 1.00 91.00 100 LYS A O 1
ATOM 846 N N . VAL A 1 101 ? 8.129 8.078 -5.565 1.00 92.69 101 VAL A N 1
ATOM 847 C CA . VAL A 1 101 ? 7.403 6.845 -5.241 1.00 92.69 101 VAL A CA 1
ATOM 848 C C . VAL A 1 101 ? 6.946 6.846 -3.786 1.00 92.69 101 VAL A C 1
ATOM 850 O O . VAL A 1 101 ? 5.766 6.609 -3.524 1.00 92.69 101 VAL A O 1
ATOM 853 N N . ASP A 1 102 ? 7.826 7.212 -2.858 1.00 94.12 102 ASP A N 1
ATOM 854 C CA . ASP A 1 102 ? 7.510 7.298 -1.432 1.00 94.12 102 ASP A CA 1
ATOM 855 C C . ASP A 1 102 ? 6.417 8.338 -1.165 1.00 94.12 102 ASP A C 1
ATOM 857 O O . ASP A 1 102 ? 5.472 8.075 -0.421 1.00 94.12 102 ASP A O 1
ATOM 861 N N . ASN A 1 103 ? 6.462 9.495 -1.836 1.00 95.62 103 ASN A N 1
ATOM 862 C CA . ASN A 1 103 ? 5.409 10.506 -1.724 1.00 95.62 103 ASN A CA 1
ATOM 863 C C . ASN A 1 103 ? 4.039 9.985 -2.190 1.00 95.62 103 ASN A C 1
ATOM 865 O O . ASN A 1 103 ? 3.016 10.281 -1.563 1.00 95.62 103 ASN A O 1
ATOM 869 N N . GLU A 1 104 ? 3.993 9.201 -3.269 1.00 95.00 104 GLU A N 1
ATOM 870 C CA . GLU A 1 104 ? 2.753 8.581 -3.749 1.00 95.00 104 GLU A CA 1
ATOM 871 C C . GLU A 1 104 ? 2.235 7.508 -2.780 1.00 95.00 104 GLU A C 1
ATOM 873 O O . GLU A 1 104 ? 1.043 7.497 -2.457 1.00 95.00 104 GLU A O 1
ATOM 878 N N . ILE A 1 105 ? 3.122 6.655 -2.257 1.00 95.81 105 ILE A N 1
ATOM 879 C CA . ILE A 1 105 ? 2.790 5.645 -1.241 1.00 95.81 105 ILE A CA 1
ATOM 880 C C . ILE A 1 105 ? 2.221 6.320 0.012 1.00 95.81 105 ILE A C 1
ATOM 882 O O . ILE A 1 105 ? 1.156 5.932 0.501 1.00 95.81 105 ILE A O 1
ATOM 886 N N . LEU A 1 106 ? 2.869 7.381 0.498 1.00 95.44 106 LEU A N 1
ATOM 887 C CA . LEU A 1 106 ? 2.406 8.155 1.650 1.00 95.44 106 LEU A CA 1
ATOM 888 C C . LEU A 1 106 ? 1.048 8.813 1.388 1.00 95.44 106 LEU A C 1
ATOM 890 O O . LEU A 1 106 ? 0.194 8.834 2.276 1.00 95.44 106 LEU A O 1
ATOM 894 N N . LYS A 1 107 ? 0.805 9.325 0.176 1.00 95.56 107 LYS A N 1
ATOM 895 C CA . LYS A 1 107 ? -0.494 9.899 -0.207 1.00 95.56 107 LYS A CA 1
ATOM 896 C C . LYS A 1 107 ? -1.607 8.849 -0.165 1.00 95.56 107 LYS A C 1
ATOM 898 O O . LYS A 1 107 ? -2.679 9.114 0.390 1.00 95.56 107 LYS A O 1
ATOM 903 N N . PHE A 1 108 ? -1.364 7.656 -0.705 1.00 96.00 108 PHE A N 1
ATOM 904 C CA . PHE A 1 108 ? -2.323 6.553 -0.637 1.00 96.00 108 PHE A CA 1
ATOM 905 C C . PHE A 1 108 ? -2.551 6.079 0.802 1.00 96.00 108 PHE A C 1
ATOM 907 O O . PHE A 1 108 ? -3.702 5.940 1.213 1.00 96.00 108 PHE A O 1
ATOM 914 N N . SER A 1 109 ? -1.491 5.929 1.600 1.00 95.25 109 SER A N 1
ATOM 915 C CA . SER A 1 109 ? -1.592 5.549 3.016 1.00 95.25 109 SER A CA 1
ATOM 916 C C . SER A 1 109 ? -2.432 6.546 3.823 1.00 95.25 109 SER A C 1
ATOM 918 O O . SER A 1 109 ? -3.386 6.166 4.505 1.00 95.25 109 SER A O 1
ATOM 920 N N . LYS A 1 110 ? -2.169 7.851 3.666 1.00 93.56 110 LYS A N 1
ATOM 921 C CA . LYS A 1 110 ? -2.967 8.918 4.293 1.00 93.56 110 LYS A CA 1
ATOM 922 C C . LYS A 1 110 ? -4.436 8.861 3.871 1.00 93.56 110 LYS A C 1
ATOM 924 O O . LYS A 1 110 ? -5.317 9.146 4.682 1.00 93.56 110 LYS A O 1
ATOM 929 N N . THR A 1 111 ? -4.706 8.467 2.627 1.00 94.00 111 THR A N 1
ATOM 930 C CA . THR A 1 111 ? -6.073 8.300 2.122 1.00 94.00 111 THR A CA 1
ATOM 931 C C . THR A 1 111 ? -6.777 7.117 2.786 1.00 94.00 111 THR A C 1
ATOM 933 O O . THR A 1 111 ? -7.881 7.296 3.299 1.00 94.00 111 THR A O 1
ATOM 936 N N . TYR A 1 112 ? -6.122 5.954 2.892 1.00 94.00 112 TYR A N 1
ATOM 937 C CA . TYR A 1 112 ? -6.649 4.816 3.655 1.00 94.00 112 TYR A CA 1
ATOM 938 C C . TYR A 1 112 ? -6.927 5.191 5.115 1.00 94.00 112 TYR A C 1
ATOM 940 O O . TYR A 1 112 ? -7.998 4.881 5.636 1.00 94.00 112 TYR A O 1
ATOM 948 N N . LEU A 1 113 ? -6.012 5.920 5.765 1.00 92.62 113 LEU A N 1
ATOM 949 C CA . LEU A 1 113 ? -6.187 6.379 7.143 1.00 92.62 113 LEU A CA 1
ATOM 950 C C . LEU A 1 113 ? -7.396 7.303 7.305 1.00 92.62 113 LEU A C 1
ATOM 952 O O . LEU A 1 113 ? -8.195 7.124 8.227 1.00 92.62 113 LEU A O 1
ATOM 956 N N . ARG A 1 114 ? -7.543 8.289 6.416 1.00 91.94 114 ARG A N 1
ATOM 957 C CA . ARG A 1 114 ? -8.682 9.213 6.414 1.00 91.94 114 ARG A CA 1
ATOM 958 C C . ARG A 1 114 ? -9.998 8.459 6.242 1.00 91.94 114 ARG A C 1
ATOM 960 O O . ARG A 1 114 ? -10.930 8.663 7.021 1.00 91.94 114 ARG A O 1
ATOM 967 N N . ASP A 1 115 ? -10.066 7.578 5.252 1.00 91.50 115 ASP A N 1
ATOM 968 C CA . ASP A 1 115 ? -11.291 6.860 4.910 1.00 91.50 115 ASP A CA 1
ATOM 969 C C . ASP A 1 115 ? -11.642 5.822 5.989 1.00 91.50 115 ASP A C 1
ATOM 971 O O . ASP A 1 115 ? -12.813 5.638 6.325 1.00 91.50 115 ASP A O 1
ATOM 975 N N . SER A 1 116 ? -10.636 5.208 6.613 1.00 90.62 116 SER A N 1
ATOM 976 C CA . SER A 1 116 ? -10.791 4.341 7.781 1.00 90.62 116 SER A CA 1
ATOM 977 C C . SER A 1 116 ? -11.395 5.090 8.977 1.00 90.62 116 SER A C 1
ATOM 979 O O . SER A 1 116 ? -12.411 4.658 9.523 1.00 90.62 116 SER A O 1
ATOM 981 N N . LYS A 1 117 ? -10.852 6.266 9.333 1.00 90.75 117 LYS A N 1
ATOM 982 C CA . LYS A 1 117 ? -11.385 7.115 10.419 1.00 90.75 117 LYS A CA 1
ATOM 983 C C . LYS A 1 117 ? -12.822 7.564 10.149 1.00 90.75 117 LYS A C 1
ATOM 985 O O . LYS A 1 117 ? -13.671 7.479 11.034 1.00 90.75 117 LYS A O 1
ATOM 990 N N . LYS A 1 118 ? -13.109 7.993 8.916 1.00 89.94 118 LYS A N 1
ATOM 991 C CA . LY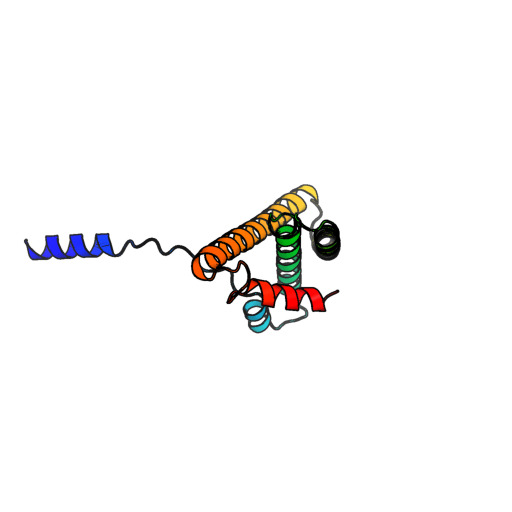S A 1 118 ? -14.456 8.400 8.489 1.00 89.94 118 LYS A CA 1
ATOM 992 C C . LYS A 1 118 ? -15.461 7.250 8.616 1.00 89.94 118 LYS A C 1
ATOM 994 O O . LYS A 1 118 ? -16.598 7.475 9.020 1.00 89.94 118 LYS A O 1
ATOM 999 N N . ASN A 1 119 ? -15.059 6.020 8.293 1.00 88.75 119 ASN A N 1
ATOM 1000 C CA . ASN A 1 119 ? -15.929 4.849 8.435 1.00 88.75 119 ASN A CA 1
ATOM 1001 C C . ASN A 1 119 ? -16.131 4.425 9.887 1.00 88.75 119 ASN A C 1
ATOM 1003 O O . ASN A 1 119 ? -17.254 4.067 10.246 1.00 88.75 119 ASN A O 1
ATOM 1007 N N . LEU A 1 120 ? -15.098 4.532 10.727 1.00 90.00 120 LEU A N 1
ATOM 1008 C CA . LEU A 1 120 ? -15.221 4.296 12.164 1.00 90.00 120 LEU A CA 1
ATOM 1009 C C . LEU A 1 120 ? -16.279 5.221 12.778 1.00 90.00 120 LEU A C 1
ATOM 1011 O O . LEU A 1 120 ? -17.180 4.740 13.456 1.00 90.00 120 LEU A O 1
ATOM 1015 N N . GLN A 1 121 ? -16.231 6.517 12.458 1.00 90.12 121 GLN A N 1
ATOM 1016 C CA . GLN A 1 121 ? -17.219 7.499 12.924 1.00 90.12 121 GLN A CA 1
ATOM 1017 C C . GLN A 1 121 ? -18.649 7.176 12.467 1.00 90.12 121 GLN A C 1
ATOM 1019 O O . GLN A 1 121 ? -19.596 7.397 13.211 1.00 90.12 121 GLN A O 1
ATOM 1024 N N . LYS A 1 122 ? -18.818 6.652 11.247 1.00 89.62 122 LYS A N 1
ATOM 1025 C CA . LYS A 1 122 ? -20.142 6.368 10.670 1.00 89.62 122 LYS A CA 1
ATOM 1026 C C . LYS A 1 122 ? -20.739 5.024 11.078 1.00 89.62 122 LYS A C 1
ATOM 1028 O O . LYS A 1 122 ? -21.954 4.875 11.057 1.00 89.62 122 LYS A O 1
ATOM 1033 N N . THR A 1 123 ? -19.904 4.018 11.327 1.00 88.81 123 THR A N 1
ATOM 1034 C CA . THR A 1 123 ? -20.351 2.615 11.420 1.00 88.81 123 THR A CA 1
ATOM 1035 C C . THR A 1 123 ? -19.878 1.891 12.675 1.00 88.81 123 THR A C 1
ATOM 1037 O O . THR A 1 123 ? -20.237 0.730 12.865 1.00 88.81 123 THR A O 1
ATOM 1040 N N . GLY A 1 124 ? -19.029 2.524 13.488 1.00 88.50 124 GLY A N 1
ATOM 1041 C CA . GLY A 1 124 ? -18.333 1.873 14.597 1.00 88.50 124 GLY A CA 1
ATOM 1042 C C . GLY A 1 124 ? -17.197 0.940 14.159 1.00 88.50 124 GLY A C 1
ATOM 1043 O O . GLY A 1 124 ? -16.576 0.303 15.002 1.00 88.50 124 GLY A O 1
ATOM 1044 N N . SER A 1 125 ? -16.882 0.852 12.859 1.00 86.19 125 SER A N 1
ATOM 1045 C CA . SER A 1 125 ? -15.807 0.001 12.339 1.00 86.19 125 SER A CA 1
ATOM 1046 C C . SER A 1 125 ? -14.962 0.706 11.279 1.00 86.19 125 SER A C 1
ATOM 1048 O O . SER A 1 125 ? -15.469 1.264 10.308 1.00 86.19 125 SER A O 1
ATOM 1050 N N . SER A 1 126 ? -13.642 0.603 11.433 1.00 86.06 126 SER A N 1
ATOM 1051 C CA . SER A 1 126 ? -12.627 1.138 10.516 1.00 86.06 126 SER A CA 1
ATOM 1052 C C . SER A 1 126 ? -12.648 0.520 9.112 1.00 86.06 126 SER A C 1
ATOM 1054 O O . SER A 1 126 ? -12.094 1.101 8.177 1.00 86.06 126 SER A O 1
ATOM 1056 N N . PHE A 1 127 ? -13.255 -0.661 8.963 1.00 86.44 127 PHE A N 1
ATOM 1057 C CA . PHE A 1 127 ? -13.172 -1.496 7.759 1.00 86.44 127 PHE A CA 1
ATOM 1058 C C . PHE A 1 127 ? -14.538 -1.896 7.186 1.00 86.44 127 PHE A C 1
ATOM 1060 O O . PHE A 1 127 ? -14.632 -2.361 6.051 1.00 86.44 127 PHE A O 1
ATOM 1067 N N . LYS A 1 128 ? -15.622 -1.730 7.949 1.00 81.50 128 LYS A N 1
ATOM 1068 C CA . LYS A 1 128 ? -16.965 -2.103 7.495 1.00 81.50 128 LYS A CA 1
ATOM 1069 C C . LYS A 1 128 ? -17.425 -1.173 6.369 1.00 81.50 128 LYS A C 1
ATOM 1071 O O . LYS A 1 128 ? -17.281 0.043 6.463 1.00 81.50 128 LYS A O 1
ATOM 1076 N N . ARG A 1 129 ? -18.036 -1.759 5.329 1.00 76.94 129 ARG A N 1
ATOM 1077 C CA . ARG A 1 129 ? -18.643 -1.047 4.183 1.00 76.94 129 ARG A CA 1
ATOM 1078 C C . ARG A 1 129 ? -17.669 -0.104 3.450 1.00 76.94 129 ARG A C 1
ATOM 1080 O O . ARG A 1 129 ? -18.077 0.952 2.974 1.00 76.94 129 ARG A O 1
ATOM 1087 N N . ASN A 1 130 ? -16.395 -0.484 3.335 1.00 82.56 130 ASN A N 1
ATOM 1088 C CA . ASN A 1 130 ? -15.409 0.269 2.562 1.00 82.56 130 ASN A CA 1
ATOM 1089 C C . ASN A 1 130 ? -14.548 -0.623 1.662 1.00 82.56 130 ASN A C 1
ATOM 1091 O O . ASN A 1 130 ? -14.571 -1.846 1.761 1.00 82.56 130 ASN A O 1
ATOM 1095 N N . TYR A 1 131 ? -13.797 0.016 0.765 1.00 93.00 131 TYR A N 1
ATOM 1096 C CA . TYR A 1 131 ? -12.969 -0.661 -0.233 1.00 93.00 131 TYR A CA 1
ATOM 1097 C C . TYR A 1 131 ? -11.673 -1.253 0.346 1.00 93.00 131 TYR A C 1
ATOM 1099 O O . TYR A 1 131 ? -11.010 -2.027 -0.330 1.00 93.00 131 TYR A O 1
ATOM 1107 N N . ILE A 1 132 ? -11.309 -0.922 1.590 1.00 93.75 132 ILE A N 1
ATOM 1108 C CA . ILE A 1 132 ? -10.016 -1.287 2.187 1.00 93.75 132 ILE A CA 1
ATOM 1109 C C . ILE A 1 132 ? -9.895 -2.807 2.334 1.00 93.75 132 ILE A C 1
ATOM 1111 O O . ILE A 1 132 ? -8.852 -3.373 2.022 1.00 93.75 132 ILE A O 1
ATOM 1115 N N . LEU A 1 133 ? -10.968 -3.482 2.763 1.00 92.62 133 LEU A N 1
ATOM 1116 C CA . LEU A 1 133 ? -10.976 -4.946 2.873 1.00 92.62 133 LEU A CA 1
ATOM 1117 C C . LEU A 1 133 ? -10.895 -5.636 1.513 1.00 92.62 133 LEU A C 1
ATOM 1119 O O . LEU A 1 133 ? -10.270 -6.687 1.398 1.00 92.62 133 LEU A O 1
ATOM 1123 N N . ASP A 1 134 ? -11.530 -5.071 0.490 1.00 95.25 134 ASP A N 1
ATOM 1124 C CA . ASP A 1 134 ? -11.475 -5.636 -0.856 1.00 95.25 134 ASP A CA 1
ATOM 1125 C C . ASP A 1 134 ? -10.094 -5.439 -1.483 1.00 95.25 134 ASP A C 1
ATOM 1127 O O . ASP A 1 134 ? -9.569 -6.364 -2.100 1.00 95.25 134 ASP A O 1
ATOM 1131 N N . ASP A 1 135 ? -9.470 -4.282 -1.263 1.00 96.69 135 ASP A N 1
ATOM 1132 C CA . ASP A 1 135 ? -8.088 -4.028 -1.660 1.00 96.69 135 ASP A CA 1
ATOM 1133 C C . ASP A 1 135 ? -7.125 -4.987 -0.937 1.00 96.69 135 ASP A C 1
ATOM 1135 O O . ASP A 1 135 ? -6.258 -5.575 -1.581 1.00 96.69 135 ASP A O 1
ATOM 1139 N N . LEU A 1 136 ? -7.323 -5.232 0.366 1.00 95.00 136 LEU A N 1
ATOM 1140 C CA . LEU A 1 136 ? -6.520 -6.195 1.130 1.00 95.00 136 LEU A CA 1
ATOM 1141 C C . LEU A 1 136 ? -6.637 -7.612 0.561 1.00 95.00 136 LEU A C 1
ATOM 1143 O O . LEU A 1 136 ? -5.618 -8.260 0.339 1.00 95.00 136 LEU A O 1
ATOM 1147 N N . LYS A 1 137 ? -7.859 -8.066 0.252 1.00 95.75 137 LYS A N 1
ATOM 1148 C CA . LYS A 1 137 ? -8.103 -9.371 -0.392 1.00 95.75 137 LYS A CA 1
ATOM 1149 C C . LYS A 1 137 ? -7.463 -9.484 -1.774 1.00 95.75 137 LYS A C 1
ATOM 1151 O O . LYS A 1 137 ? -7.143 -10.587 -2.206 1.00 95.75 137 LYS A O 1
ATOM 1156 N N . ILE A 1 138 ? -7.356 -8.380 -2.514 1.00 96.75 138 ILE A N 1
ATOM 1157 C CA . ILE A 1 138 ? -6.664 -8.368 -3.808 1.00 96.75 138 ILE A CA 1
ATOM 1158 C C . ILE A 1 138 ? -5.166 -8.541 -3.578 1.00 96.75 138 ILE A C 1
ATOM 1160 O O . ILE A 1 138 ? -4.559 -9.414 -4.192 1.00 96.75 138 ILE A O 1
ATOM 1164 N N . CYS A 1 139 ? -4.582 -7.752 -2.677 1.00 97.12 139 CYS A N 1
ATOM 1165 C CA . CYS A 1 139 ? -3.152 -7.811 -2.404 1.00 97.12 139 CYS A CA 1
ATOM 1166 C C . CYS A 1 139 ? -2.727 -9.171 -1.831 1.00 97.12 139 CYS A C 1
ATOM 1168 O O . CYS A 1 139 ? -1.721 -9.722 -2.266 1.00 97.12 139 CYS A O 1
ATOM 1170 N N . SER A 1 140 ? -3.525 -9.771 -0.943 1.00 94.19 140 SER A N 1
ATOM 1171 C CA . SER A 1 140 ? -3.217 -11.075 -0.338 1.00 94.19 140 SER A CA 1
ATOM 1172 C C . SER A 1 140 ? -3.198 -12.246 -1.329 1.00 94.19 140 SER A C 1
AT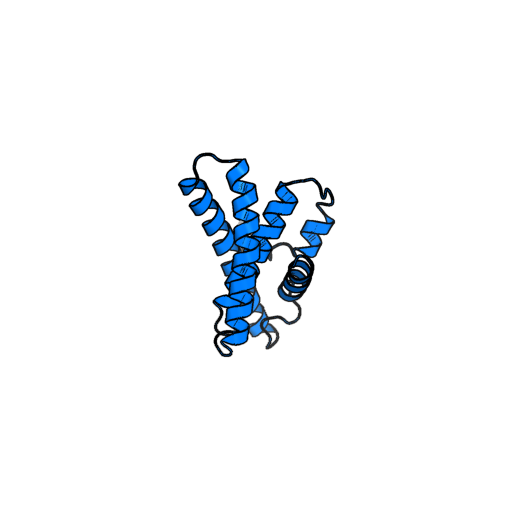OM 1174 O O . SER A 1 140 ? -2.773 -13.329 -0.961 1.00 94.19 140 SER A O 1
ATOM 1176 N N . LYS A 1 141 ? -3.697 -12.069 -2.562 1.00 94.19 141 LYS A N 1
ATOM 1177 C CA . LYS A 1 141 ? -3.659 -13.093 -3.626 1.00 94.19 141 LYS A CA 1
ATOM 1178 C C . LYS A 1 141 ? -2.400 -13.028 -4.495 1.00 94.19 141 LYS A C 1
ATOM 1180 O O . LYS A 1 141 ? -2.251 -13.847 -5.394 1.00 94.19 141 LYS A O 1
ATOM 1185 N N . ILE A 1 142 ? -1.565 -12.006 -4.306 1.00 88.00 142 ILE A N 1
ATOM 1186 C CA . ILE A 1 142 ? -0.335 -11.782 -5.085 1.00 88.00 142 ILE A CA 1
ATOM 1187 C C . ILE A 1 142 ? 0.888 -12.380 -4.370 1.00 88.00 142 ILE A C 1
ATOM 1189 O O . ILE A 1 142 ? 1.925 -12.596 -4.998 1.00 88.00 142 ILE A O 1
ATOM 1193 N N . GLN A 1 143 ? 0.770 -12.588 -3.058 1.00 64.75 143 GLN A N 1
ATOM 1194 C CA . GLN A 1 143 ? 1.764 -13.249 -2.216 1.00 64.75 143 GLN A CA 1
ATOM 1195 C C . GLN A 1 143 ? 1.647 -14.761 -2.335 1.00 64.75 143 GLN A C 1
ATOM 1197 O O . GLN A 1 143 ? 2.722 -15.396 -2.352 1.00 64.75 143 GLN A O 1
#

Foldseek 3Di:
DVVVVVVVVVVVVVVPPPDDPQPDQLVNVCVVVVPPVDVVNVLVLLLLQLLLLVLQLPDPVNVVDPVSNVVSVVLNVVSVVVNLVSVVVVDPPSPVVCVVSVVSSPVSNVSLVVQLVVCCVVPVGSDPPDSSVVSVVVSVVVD

pLDDT: mean 84.84, std 14.92, range [46.22, 98.19]